Protein AF-A0A7W6EU76-F1 (afdb_monomer_lite)

Radius of gyration: 23.82 Å; chains: 1; bounding box: 52×44×58 Å

InterPro domains:
  IPR007936 Virulence-associated protein E-like domain [PF05272] (2-60)

Secondary structure (DSSP, 8-state):
-----TT-S------S---SS----HHHHHHHHHHHHHTT---S--HHHHHHHHHHHHHT----HHHHHHHHHB-TT-S--EEE-HHHHHHHTT-SS--HHHHHHHHHHHHHHH-SPEEETTEEEEEE-B---S--------------

Organism: NCBI:txid173676

Foldseek 3Di:
DDDPCPDPPDFDDDDPDDDPPDPDDVVVVVVVVVVCVVVVHDDDDDPVRVVVSVVNVVVVPPCDPLNVLCVVWFDLPAPAWDWDQLQRSCVVSPNVDDDPVSNVVSQVVLCVRANFFDQDPNGGTGRTHTDDDDDDDDPDDPPPDPDD

Structure (mmCIF, N/CA/C/O backbone):
data_AF-A0A7W6EU76-F1
#
_entry.id   AF-A0A7W6EU76-F1
#
loop_
_atom_site.group_PDB
_atom_site.id
_atom_site.type_symbol
_atom_site.label_atom_id
_atom_site.label_alt_id
_atom_site.label_comp_id
_atom_site.label_asym_id
_atom_site.label_entity_id
_atom_site.label_seq_id
_atom_site.pdbx_PDB_ins_code
_atom_site.Cartn_x
_atom_site.Cartn_y
_atom_site.Cartn_z
_atom_site.occupancy
_atom_site.B_iso_or_equiv
_atom_site.auth_seq_id
_atom_site.auth_comp_id
_atom_site.auth_asym_id
_atom_site.auth_atom_id
_atom_site.pdbx_PDB_model_num
ATOM 1 N N . MET A 1 1 ? -10.155 14.180 -6.797 1.00 39.59 1 MET A N 1
ATOM 2 C CA . MET A 1 1 ? -9.374 13.892 -5.579 1.00 39.59 1 MET A CA 1
ATOM 3 C C . MET A 1 1 ? -9.496 12.392 -5.361 1.00 39.59 1 MET A C 1
ATOM 5 O O . MET A 1 1 ? -10.591 11.931 -5.080 1.00 39.59 1 MET A O 1
ATOM 9 N N . VAL A 1 2 ? -8.469 11.624 -5.727 1.00 32.00 2 VAL A N 1
ATOM 10 C CA . VAL A 1 2 ? -8.473 10.157 -5.604 1.00 32.00 2 VAL A CA 1
ATOM 11 C C . VAL A 1 2 ? -7.941 9.846 -4.215 1.00 32.00 2 VAL A C 1
ATOM 13 O O . VAL A 1 2 ? -6.830 10.250 -3.891 1.00 32.00 2 VAL A O 1
ATOM 16 N N . ASP A 1 3 ? -8.772 9.204 -3.404 1.00 40.12 3 ASP A N 1
ATOM 17 C CA . ASP A 1 3 ? -8.405 8.689 -2.093 1.00 40.12 3 ASP A CA 1
ATOM 18 C C . ASP A 1 3 ? -7.390 7.550 -2.280 1.00 40.12 3 ASP A C 1
ATOM 20 O O . ASP A 1 3 ? -7.718 6.486 -2.807 1.00 40.12 3 ASP A O 1
ATOM 24 N N . THR A 1 4 ? -6.131 7.813 -1.930 1.00 41.22 4 THR A N 1
ATOM 25 C CA . THR A 1 4 ? -5.024 6.843 -1.984 1.00 41.22 4 THR A CA 1
ATOM 26 C C . THR A 1 4 ? -5.099 5.820 -0.844 1.00 41.22 4 THR A C 1
ATOM 28 O O . THR A 1 4 ? -4.284 4.902 -0.789 1.00 41.22 4 THR A O 1
ATOM 31 N N . THR A 1 5 ? -6.086 5.940 0.047 1.00 46.69 5 THR A N 1
ATOM 32 C CA . THR A 1 5 ? -6.336 5.028 1.166 1.00 46.69 5 THR A CA 1
ATOM 33 C C . THR A 1 5 ? -7.143 3.835 0.659 1.00 46.69 5 THR A C 1
ATOM 35 O O . THR A 1 5 ? -8.311 3.632 0.980 1.00 46.69 5 THR A O 1
ATOM 38 N N . GLY A 1 6 ? -6.523 3.042 -0.213 1.00 42.47 6 GLY A N 1
ATOM 39 C CA . GLY A 1 6 ? -7.131 1.887 -0.878 1.00 42.47 6 GLY A CA 1
ATOM 40 C C . GLY A 1 6 ? -7.561 0.742 0.046 1.00 42.47 6 GLY A C 1
ATOM 41 O O . GLY A 1 6 ? -7.862 -0.332 -0.461 1.00 42.47 6 GLY A O 1
ATOM 42 N N . ASN A 1 7 ? -7.603 0.936 1.369 1.00 46.66 7 ASN A N 1
ATOM 43 C CA . ASN A 1 7 ? -7.896 -0.131 2.316 1.00 46.66 7 ASN A CA 1
ATOM 44 C C . ASN A 1 7 ? -8.569 0.315 3.640 1.00 46.66 7 ASN A C 1
ATOM 46 O O . ASN A 1 7 ? -8.299 -0.235 4.700 1.00 46.66 7 ASN A O 1
ATOM 50 N N . SER A 1 8 ? -9.418 1.351 3.617 1.00 50.28 8 SER A N 1
ATOM 51 C CA . SER A 1 8 ? -10.061 1.886 4.839 1.00 50.28 8 SER A CA 1
ATOM 52 C C . SER A 1 8 ? -11.481 1.372 5.110 1.00 50.28 8 SER A C 1
ATOM 54 O O . SER A 1 8 ? -12.095 1.753 6.101 1.00 50.28 8 SER A O 1
ATOM 56 N N . ARG A 1 9 ? -12.051 0.539 4.228 1.00 65.75 9 ARG A N 1
ATOM 57 C CA . ARG A 1 9 ? -13.469 0.121 4.325 1.00 65.75 9 ARG A CA 1
ATOM 58 C C . ARG A 1 9 ? -13.690 -1.201 5.048 1.00 65.75 9 ARG A C 1
ATOM 60 O O . ARG A 1 9 ? -14.835 -1.578 5.274 1.00 65.75 9 ARG A O 1
ATOM 67 N N . TRP A 1 10 ? -12.621 -1.909 5.366 1.00 63.91 10 TRP A N 1
ATOM 68 C CA . TRP A 1 10 ? -12.675 -3.202 6.021 1.00 63.91 10 TRP A CA 1
ATOM 69 C C . TRP A 1 10 ? -11.498 -3.320 6.981 1.00 63.91 10 TRP A C 1
ATOM 71 O O . TRP A 1 10 ? -10.369 -2.964 6.646 1.00 63.91 10 TRP A O 1
ATOM 81 N N . TRP A 1 11 ? -11.778 -3.794 8.193 1.00 79.06 11 TRP A N 1
ATOM 82 C CA . TRP A 1 11 ? -10.747 -4.168 9.149 1.00 79.06 11 TRP A CA 1
ATOM 83 C C . TRP A 1 11 ? -10.568 -5.677 9.096 1.00 79.06 11 TRP A C 1
ATOM 85 O O . TRP A 1 11 ? -11.518 -6.415 9.363 1.00 79.06 11 TRP A O 1
ATOM 95 N N . THR A 1 12 ? -9.366 -6.140 8.754 1.00 79.31 12 THR A N 1
ATOM 96 C CA . THR A 1 12 ? -9.029 -7.553 8.923 1.00 79.31 12 THR A CA 1
ATOM 97 C C . THR A 1 12 ? -8.525 -7.759 10.337 1.00 79.31 12 THR A C 1
ATOM 99 O O . THR A 1 12 ? -7.492 -7.215 10.716 1.00 79.31 12 THR A O 1
ATOM 102 N N . ILE A 1 13 ? -9.268 -8.532 11.124 1.00 82.94 13 ILE A N 1
ATOM 103 C CA . ILE A 1 13 ? -8.923 -8.837 12.511 1.00 82.94 13 ILE A CA 1
ATOM 104 C C . ILE A 1 13 ? -8.563 -10.316 12.586 1.00 82.94 13 ILE A C 1
ATOM 106 O O . ILE A 1 13 ? -9.394 -11.182 12.306 1.00 82.94 13 ILE A O 1
ATOM 110 N N . ALA A 1 14 ? -7.318 -10.608 12.955 1.00 80.94 14 ALA A N 1
ATOM 111 C CA . ALA A 1 14 ? -6.894 -11.971 13.237 1.00 80.94 14 ALA A CA 1
ATOM 112 C C . ALA A 1 14 ? -7.516 -12.428 14.566 1.00 80.94 14 ALA A C 1
ATOM 114 O O . ALA A 1 14 ? -7.363 -11.760 15.587 1.00 80.94 14 ALA A O 1
ATOM 115 N N . VAL A 1 15 ? -8.221 -13.561 14.554 1.00 85.06 15 VAL A N 1
ATOM 116 C CA . VAL A 1 15 ? -8.845 -14.145 15.750 1.00 85.06 15 VAL A CA 1
ATOM 117 C C . VAL A 1 15 ? -8.234 -15.512 16.045 1.00 85.06 15 VAL A C 1
ATOM 119 O O . VAL A 1 15 ? -8.068 -16.326 15.140 1.00 85.06 15 VAL A O 1
ATOM 122 N N . GLU A 1 16 ? -7.917 -15.786 17.312 1.00 87.56 16 GLU A N 1
ATOM 123 C CA . GLU A 1 16 ? -7.435 -17.112 17.738 1.00 87.56 16 GLU A CA 1
ATOM 124 C C . GLU A 1 16 ? -8.566 -18.148 17.769 1.00 87.56 16 GLU A C 1
ATOM 126 O O . GLU A 1 16 ? -8.369 -19.323 17.458 1.00 87.56 16 GLU A O 1
ATOM 131 N N . ARG A 1 17 ? -9.775 -17.710 18.137 1.00 88.94 17 ARG A N 1
ATOM 132 C CA . ARG A 1 17 ? -10.981 -18.535 18.187 1.00 88.94 17 ARG A CA 1
ATOM 133 C C . ARG A 1 17 ? -12.203 -17.675 17.895 1.00 88.94 17 ARG A C 1
ATOM 135 O O . ARG A 1 17 ? -12.336 -16.587 18.446 1.00 88.94 17 ARG A O 1
ATOM 142 N N . LEU A 1 18 ? -13.115 -18.197 17.081 1.00 88.62 18 LEU A N 1
ATOM 143 C CA . LEU A 1 18 ? -14.429 -17.607 16.844 1.00 88.62 18 LEU A CA 1
ATOM 144 C C . LEU A 1 18 ? -15.493 -18.545 17.413 1.00 88.62 18 LEU A C 1
ATOM 146 O O . LEU A 1 18 ? -15.556 -19.711 17.026 1.00 88.62 18 LEU A O 1
ATOM 150 N N . ASP A 1 19 ? -16.326 -18.032 18.311 1.00 90.19 19 ASP A N 1
ATOM 151 C CA . ASP A 1 19 ? -17.515 -18.731 18.783 1.00 90.19 19 ASP A CA 1
ATOM 152 C C . ASP A 1 19 ? -18.760 -17.999 18.281 1.00 90.19 19 ASP A C 1
ATOM 154 O O . ASP A 1 19 ? -19.101 -16.919 18.759 1.00 90.19 19 ASP A O 1
ATOM 158 N N . TYR A 1 20 ? -19.404 -18.571 17.268 1.00 88.38 20 TYR A N 1
ATOM 159 C CA . TYR A 1 20 ? -20.616 -18.008 16.674 1.00 88.38 20 TYR A CA 1
ATOM 160 C C . TYR A 1 20 ? -21.894 -18.477 17.386 1.00 88.38 20 TYR A C 1
ATOM 162 O O . TYR A 1 20 ? -22.969 -17.958 17.097 1.00 88.38 20 TYR A O 1
ATOM 170 N N . GLN A 1 21 ? -21.791 -19.459 18.290 1.00 92.56 21 GLN A N 1
ATOM 171 C CA . GLN A 1 21 ? -22.896 -19.975 19.105 1.00 92.56 21 GLN A CA 1
ATOM 172 C C . GLN A 1 21 ? -22.762 -19.484 20.546 1.00 92.56 21 GLN A C 1
ATOM 174 O O . GLN A 1 21 ? -23.021 -20.219 21.494 1.00 92.56 21 GLN A O 1
ATOM 179 N N . HIS A 1 22 ? -22.324 -18.239 20.710 1.00 92.25 22 HIS A N 1
ATOM 180 C CA . HIS A 1 22 ? -22.175 -17.654 22.026 1.00 92.25 22 HIS A CA 1
ATOM 181 C C . HIS A 1 22 ? -23.543 -17.470 22.705 1.00 92.25 22 HIS A C 1
ATOM 183 O O . HIS A 1 22 ? -24.521 -17.068 22.075 1.00 92.25 22 HIS A O 1
ATOM 189 N N . ASP A 1 23 ? -23.583 -17.630 24.024 1.00 94.81 23 ASP A N 1
ATOM 190 C CA . ASP A 1 23 ? -24.766 -17.318 24.843 1.00 94.81 23 ASP A CA 1
ATOM 191 C C . ASP A 1 23 ? -24.775 -15.853 25.330 1.00 94.81 23 ASP A C 1
ATOM 193 O O . ASP A 1 23 ? -25.482 -15.493 26.271 1.00 94.81 23 ASP A O 1
ATOM 197 N N . ILE A 1 24 ? -23.954 -14.990 24.716 1.00 93.62 24 ILE A N 1
ATOM 198 C CA . ILE A 1 24 ? -23.875 -13.564 25.055 1.00 93.62 24 ILE A CA 1
ATOM 199 C C . ILE A 1 24 ? -25.176 -12.862 24.653 1.00 93.62 24 ILE A C 1
ATOM 201 O O . ILE A 1 24 ? -25.600 -12.921 23.495 1.00 93.62 24 ILE A O 1
ATOM 205 N N . ASP A 1 25 ? -25.770 -12.136 25.600 1.00 95.44 25 ASP A N 1
ATOM 206 C CA . ASP A 1 25 ? -26.898 -11.252 25.331 1.00 95.44 25 ASP A CA 1
ATOM 207 C C . ASP A 1 25 ? -26.434 -10.019 24.541 1.00 95.44 25 ASP A C 1
ATOM 209 O O . ASP A 1 25 ? -25.933 -9.030 25.085 1.00 95.44 25 ASP A O 1
ATOM 213 N N . MET A 1 26 ? -26.624 -10.073 23.225 1.00 94.81 26 MET A N 1
ATOM 214 C CA . MET A 1 26 ? -26.252 -8.979 22.332 1.00 94.81 26 MET A CA 1
ATOM 215 C C . MET A 1 26 ? -27.051 -7.695 22.587 1.00 94.81 26 MET A C 1
ATOM 217 O O . MET A 1 26 ? -26.531 -6.614 22.318 1.00 94.81 26 MET A O 1
ATOM 221 N N . GLN A 1 27 ? -28.274 -7.768 23.132 1.00 96.88 27 GLN A N 1
ATOM 222 C CA . GLN A 1 27 ? -29.037 -6.563 23.481 1.00 96.88 27 GLN A CA 1
ATOM 223 C C . GLN A 1 27 ? -28.371 -5.822 24.637 1.00 96.88 27 GLN A C 1
ATOM 225 O O . GLN A 1 27 ? -28.231 -4.600 24.587 1.00 96.88 27 GLN A O 1
ATOM 230 N N . GLN A 1 28 ? -27.896 -6.560 25.643 1.00 96.94 28 GLN A N 1
ATOM 231 C CA . GLN A 1 28 ? -27.121 -5.980 26.734 1.00 96.94 28 GLN A CA 1
ATOM 232 C C . GLN A 1 28 ? -25.815 -5.356 26.223 1.00 96.94 28 GLN A C 1
ATOM 234 O O . GLN A 1 28 ? -25.498 -4.226 26.595 1.00 96.94 28 GLN A O 1
ATOM 239 N N . VAL A 1 29 ? -25.077 -6.058 25.353 1.00 96.19 29 VAL A N 1
ATOM 240 C CA . VAL A 1 29 ? -23.828 -5.541 24.763 1.00 96.19 29 VAL A CA 1
ATOM 241 C C . VAL A 1 29 ? -24.080 -4.226 24.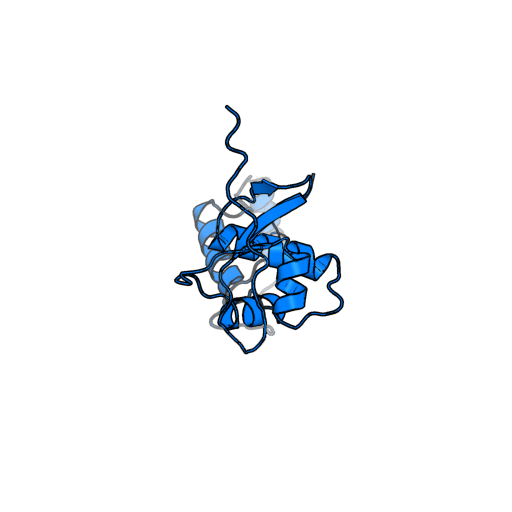026 1.00 96.19 29 VAL A C 1
ATOM 243 O O . VAL A 1 29 ? -23.380 -3.244 24.269 1.00 96.19 29 VAL A O 1
ATOM 246 N N . TYR A 1 30 ? -25.105 -4.163 23.173 1.00 95.62 30 TYR A N 1
ATOM 247 C CA . TYR A 1 30 ? -25.432 -2.934 22.450 1.00 95.62 30 TYR A CA 1
ATOM 248 C C . TYR A 1 30 ? -25.896 -1.806 23.372 1.00 95.62 30 TYR A C 1
ATOM 250 O O . TYR A 1 30 ? -25.503 -0.661 23.158 1.00 95.62 30 TYR A O 1
ATOM 258 N N . ALA A 1 31 ? -26.673 -2.107 24.416 1.00 96.50 31 ALA A N 1
ATOM 259 C CA . ALA A 1 31 ? -27.063 -1.109 25.408 1.00 96.50 31 ALA A CA 1
ATOM 260 C C . ALA A 1 31 ? -25.839 -0.525 26.133 1.00 96.50 31 ALA A C 1
ATOM 262 O O . ALA A 1 31 ? -25.752 0.686 26.325 1.00 96.50 31 ALA A O 1
ATOM 263 N N . GLN A 1 32 ? -24.863 -1.367 26.485 1.00 96.44 32 GLN A N 1
ATOM 264 C CA . GLN A 1 32 ? -23.626 -0.915 27.114 1.00 96.44 32 GLN A CA 1
ATOM 265 C C . GLN A 1 32 ? -22.775 -0.064 26.164 1.00 96.44 32 GLN A C 1
ATOM 267 O O . GLN A 1 32 ? -22.287 0.988 26.572 1.00 96.44 32 GLN A O 1
ATOM 272 N N . LEU A 1 33 ? -22.653 -0.467 24.895 1.00 95.75 33 LEU A N 1
ATOM 273 C CA . LEU A 1 33 ? -21.952 0.313 23.872 1.00 95.75 33 LEU A CA 1
ATOM 274 C C . LEU A 1 33 ? -22.624 1.668 23.608 1.00 95.75 33 LEU A C 1
ATOM 276 O O . LEU A 1 33 ? -21.922 2.653 23.405 1.00 95.75 33 LEU A O 1
ATOM 280 N N . ALA A 1 34 ? -23.958 1.742 23.649 1.00 95.62 34 ALA A N 1
ATOM 281 C CA . ALA A 1 34 ? -24.689 3.001 23.504 1.00 95.62 34 ALA A CA 1
ATOM 282 C C . ALA A 1 34 ? -24.389 3.965 24.662 1.00 95.62 34 ALA A C 1
ATOM 284 O O . ALA A 1 34 ? -24.031 5.115 24.424 1.00 95.62 34 ALA A O 1
ATOM 285 N N . CYS A 1 35 ? -24.438 3.481 25.907 1.00 97.06 35 CYS A N 1
ATOM 286 C CA . CYS A 1 35 ? -24.054 4.276 27.076 1.00 97.06 35 CYS A CA 1
ATOM 287 C C . CYS A 1 35 ? -22.593 4.748 27.003 1.00 97.06 35 CYS A C 1
ATOM 289 O O . CYS A 1 35 ? -22.290 5.886 27.353 1.00 97.06 35 CYS A O 1
ATOM 291 N N . ASP A 1 36 ? -21.685 3.880 26.555 1.00 96.31 36 ASP A N 1
ATOM 292 C CA . ASP A 1 36 ? -20.264 4.193 26.395 1.00 96.31 36 ASP A CA 1
ATOM 293 C C . ASP A 1 36 ? -20.024 5.251 25.310 1.00 96.31 36 ASP A C 1
ATOM 295 O O . ASP A 1 36 ? -19.223 6.169 25.500 1.00 96.31 36 ASP A O 1
ATOM 299 N N . PHE A 1 37 ? -20.751 5.153 24.199 1.00 94.31 37 PHE A N 1
ATOM 300 C CA . PHE A 1 37 ? -20.734 6.147 23.135 1.00 94.31 37 PHE A CA 1
ATOM 301 C C . PHE A 1 37 ? -21.259 7.504 23.622 1.00 94.31 37 PHE A C 1
ATOM 303 O O . PHE A 1 37 ? -20.594 8.520 23.418 1.00 94.31 37 PHE A O 1
ATOM 310 N N . ASP A 1 38 ? -22.390 7.525 24.333 1.00 96.25 38 ASP A N 1
ATOM 311 C CA . ASP A 1 38 ? -22.964 8.745 24.921 1.00 96.25 38 ASP A CA 1
ATOM 312 C C . ASP A 1 38 ? -22.041 9.367 25.983 1.00 96.25 38 ASP A C 1
ATOM 314 O O . ASP A 1 38 ? -21.989 10.588 26.141 1.00 96.25 38 ASP A O 1
ATOM 318 N N . ALA A 1 39 ? -21.257 8.540 26.682 1.00 96.88 39 ALA A N 1
ATOM 319 C CA . ALA A 1 39 ? -20.210 8.978 27.602 1.00 96.88 39 ALA A CA 1
ATOM 320 C C . ALA A 1 39 ? -18.947 9.511 26.890 1.00 96.88 39 ALA A C 1
ATOM 322 O O . ALA A 1 39 ? -17.990 9.909 27.558 1.00 96.88 39 ALA A O 1
ATOM 323 N N . GLY A 1 40 ? -18.923 9.523 25.554 1.00 95.00 40 GLY A N 1
ATOM 324 C CA . GLY A 1 40 ? -17.814 10.028 24.749 1.00 95.00 40 GLY A CA 1
ATOM 325 C C . GLY A 1 40 ? -16.599 9.105 24.722 1.00 95.00 40 GLY A C 1
ATOM 326 O O . GLY A 1 40 ? -15.485 9.578 24.486 1.00 95.00 40 GLY A O 1
ATOM 327 N N . LYS A 1 41 ? -16.776 7.802 24.981 1.00 94.25 41 LYS A N 1
ATOM 328 C CA . LYS A 1 41 ? -15.677 6.845 24.830 1.00 94.25 41 LYS A CA 1
ATOM 329 C C . LYS A 1 41 ? -15.224 6.765 23.373 1.00 94.25 41 LYS A C 1
ATOM 331 O O . LYS A 1 41 ? -15.996 6.953 22.432 1.00 94.25 41 LYS A O 1
ATOM 336 N N . GLN A 1 42 ? -13.941 6.471 23.203 1.00 91.31 42 GLN A N 1
ATOM 337 C CA . GLN A 1 42 ? -13.331 6.306 21.893 1.00 91.31 42 GLN A CA 1
ATOM 338 C C . GLN A 1 42 ? -13.917 5.082 21.174 1.00 91.31 42 GLN A C 1
ATOM 340 O O . GLN A 1 42 ? -14.028 4.007 21.758 1.00 91.31 42 GLN A O 1
ATOM 345 N N . TRP A 1 43 ? -14.268 5.259 19.899 1.00 89.12 43 TRP A N 1
ATOM 346 C CA . TRP A 1 43 ? -14.845 4.218 19.034 1.00 89.12 43 TRP A CA 1
ATOM 347 C C . TRP A 1 43 ? -14.118 4.086 17.682 1.00 89.12 43 TRP A C 1
ATOM 349 O O . TRP A 1 43 ? -14.499 3.270 16.845 1.00 89.12 43 TRP A O 1
ATOM 359 N N . TRP A 1 44 ? -13.077 4.892 17.466 1.00 88.50 44 TRP A N 1
ATOM 360 C CA . TRP A 1 44 ? -12.144 4.802 16.341 1.00 88.50 44 TRP A CA 1
ATOM 361 C C . TRP A 1 44 ? -10.802 4.233 16.819 1.00 88.50 44 TRP A C 1
ATOM 363 O O . TRP A 1 44 ? -10.517 4.263 18.016 1.00 88.50 44 TRP A O 1
ATOM 373 N N . LEU A 1 45 ? -9.983 3.728 15.896 1.00 86.50 45 LEU A N 1
ATOM 374 C CA . LEU A 1 45 ? -8.656 3.195 16.216 1.00 86.50 45 LEU A CA 1
ATOM 375 C C . LEU A 1 45 ? -7.700 4.317 16.639 1.00 86.50 45 LEU A C 1
ATOM 377 O O . LEU A 1 45 ? -7.734 5.412 16.075 1.00 86.50 45 LEU A O 1
ATOM 381 N N . THR A 1 46 ? -6.835 4.059 17.618 1.00 90.44 46 THR A N 1
ATOM 382 C CA . THR A 1 46 ? -5.683 4.936 17.874 1.00 90.44 46 THR A CA 1
ATOM 383 C C . THR A 1 46 ? -4.688 4.855 16.706 1.00 90.44 46 THR A C 1
ATOM 385 O O . THR A 1 46 ? -4.721 3.889 15.940 1.00 90.44 46 THR A O 1
ATOM 388 N N . PRO A 1 47 ? -3.758 5.817 16.563 1.00 85.94 47 PRO A N 1
ATOM 389 C CA . PRO A 1 47 ? -2.706 5.731 15.547 1.00 85.94 47 PRO A CA 1
ATOM 390 C C . PRO A 1 47 ? -1.904 4.420 15.605 1.00 85.94 47 PRO A C 1
ATOM 392 O O . PRO A 1 47 ? -1.545 3.863 14.571 1.00 85.94 47 PRO A O 1
ATOM 395 N N . GLU A 1 48 ? -1.654 3.899 16.807 1.00 87.56 48 GLU A N 1
ATOM 396 C CA . GLU A 1 48 ? -0.960 2.626 17.009 1.00 87.56 48 GLU A CA 1
ATOM 397 C C . GLU A 1 48 ? -1.797 1.429 16.530 1.00 87.56 48 GLU A C 1
ATOM 399 O O . GLU A 1 48 ? -1.268 0.490 15.936 1.00 87.56 48 GLU A O 1
ATOM 404 N N . GLU A 1 49 ? -3.109 1.453 16.765 1.00 87.12 49 GLU A N 1
ATOM 405 C CA . GLU A 1 49 ? -4.032 0.416 16.297 1.00 87.12 49 GLU A CA 1
ATOM 406 C C . GLU A 1 49 ? -4.226 0.471 14.771 1.00 87.12 49 GLU A C 1
ATOM 408 O O . GLU A 1 49 ? -4.325 -0.572 14.123 1.00 87.12 49 GLU A O 1
ATOM 413 N N . GLU A 1 50 ? -4.217 1.667 14.172 1.00 84.38 50 GLU A N 1
ATOM 414 C CA . GLU A 1 50 ? -4.208 1.838 12.714 1.00 84.38 50 GLU A CA 1
ATOM 415 C C . GLU A 1 50 ? -2.946 1.240 12.078 1.00 84.38 50 GLU A C 1
ATOM 417 O O . GLU A 1 50 ? -3.034 0.587 11.036 1.00 84.38 50 GLU A O 1
ATOM 422 N N . GLU A 1 51 ? -1.778 1.410 12.705 1.00 82.75 51 GLU A N 1
ATOM 423 C CA . GLU A 1 51 ? -0.531 0.803 12.234 1.00 82.75 51 GLU A CA 1
ATOM 424 C C . GLU A 1 51 ? -0.601 -0.729 12.292 1.00 82.75 51 GLU A C 1
ATOM 426 O O . GLU A 1 51 ? -0.288 -1.402 11.307 1.00 82.75 51 GLU A O 1
ATOM 431 N N . GLN A 1 52 ? -1.088 -1.297 13.399 1.00 84.81 52 GLN A N 1
ATOM 432 C CA . GLN A 1 52 ? -1.285 -2.746 13.524 1.00 84.81 52 GLN A CA 1
ATOM 433 C C . GLN A 1 52 ? -2.250 -3.280 12.466 1.00 84.81 52 GLN A C 1
ATOM 435 O O . GLN A 1 52 ? -1.974 -4.295 11.819 1.00 84.81 52 GLN A O 1
ATOM 440 N N . LEU A 1 53 ? -3.360 -2.574 12.247 1.00 83.81 53 LE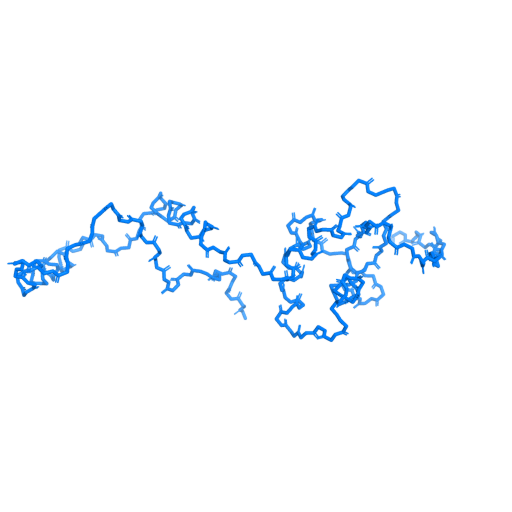U A N 1
ATOM 441 C CA . LEU A 1 53 ? -4.318 -2.925 11.215 1.00 83.81 53 LEU A CA 1
ATOM 442 C C . LEU A 1 53 ? -3.677 -2.884 9.822 1.00 83.81 53 LEU A C 1
ATOM 444 O O . LEU A 1 53 ? -3.920 -3.783 9.017 1.00 83.81 53 LEU A O 1
ATOM 448 N N . ALA A 1 54 ? -2.844 -1.882 9.531 1.00 77.44 54 ALA A N 1
ATOM 449 C CA . ALA A 1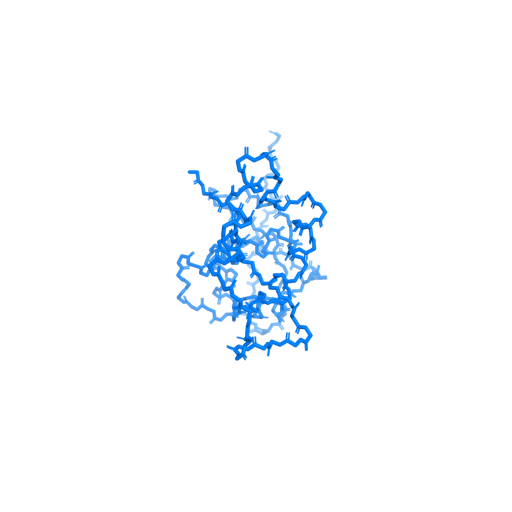 54 ? -2.137 -1.783 8.260 1.00 77.44 54 ALA A CA 1
ATOM 450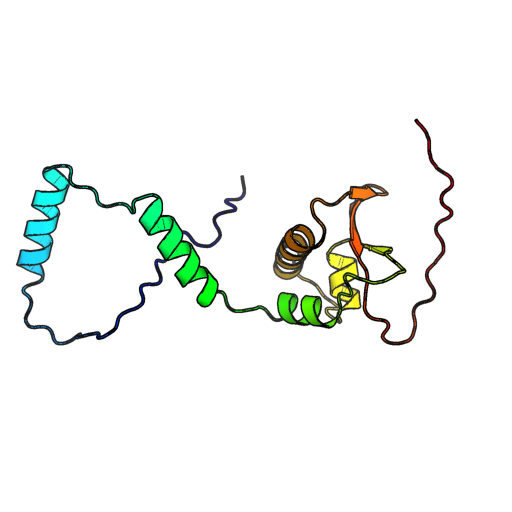 C C . ALA A 1 54 ? -1.204 -2.982 8.026 1.00 77.44 54 ALA A C 1
ATOM 452 O O . ALA A 1 54 ? -1.153 -3.494 6.907 1.00 77.44 54 ALA A O 1
ATOM 453 N N . VAL A 1 55 ? -0.529 -3.482 9.069 1.00 79.44 55 VAL A N 1
ATOM 454 C CA . VAL A 1 55 ? 0.303 -4.695 8.981 1.00 79.44 55 VAL A CA 1
ATOM 455 C C . VAL A 1 55 ? -0.538 -5.927 8.646 1.00 79.44 55 VAL A C 1
ATOM 457 O O . VAL A 1 55 ? -0.189 -6.676 7.732 1.00 79.44 55 VAL A O 1
ATOM 460 N N . VAL A 1 56 ? -1.657 -6.137 9.349 1.00 77.75 56 VAL A N 1
ATOM 461 C CA . VAL A 1 56 ? -2.539 -7.288 9.090 1.00 77.75 56 VAL A CA 1
ATOM 462 C C . VAL A 1 56 ? -3.122 -7.200 7.682 1.00 77.75 56 VAL A C 1
ATOM 464 O O . VAL A 1 56 ? -3.045 -8.157 6.913 1.00 77.75 56 VAL A O 1
ATOM 467 N N . ASN A 1 57 ? -3.632 -6.032 7.300 1.00 75.25 57 ASN A N 1
ATOM 468 C CA . ASN A 1 57 ? -4.193 -5.797 5.976 1.00 75.25 57 ASN A CA 1
ATOM 469 C C . ASN A 1 57 ? -3.163 -6.006 4.851 1.00 75.25 57 ASN A C 1
ATOM 471 O O . ASN A 1 57 ? -3.526 -6.556 3.813 1.00 75.25 57 ASN A O 1
ATOM 475 N N . ALA A 1 58 ? -1.894 -5.635 5.053 1.00 67.00 58 ALA A N 1
ATOM 476 C CA . ALA A 1 58 ? -0.823 -5.891 4.087 1.00 67.00 58 ALA A CA 1
ATOM 477 C C . ALA A 1 58 ? -0.575 -7.396 3.865 1.00 67.00 58 ALA A C 1
ATOM 479 O O . ALA A 1 58 ? -0.282 -7.811 2.748 1.00 67.00 58 ALA A O 1
ATOM 480 N N . GLY A 1 59 ? -0.746 -8.232 4.896 1.00 62.56 59 GLY A N 1
ATOM 481 C CA . GLY A 1 59 ? -0.642 -9.693 4.775 1.00 62.56 59 GLY A CA 1
ATOM 482 C C . GLY A 1 59 ? -1.789 -10.345 3.991 1.00 62.56 59 GLY A C 1
ATOM 483 O O . GLY A 1 59 ? -1.629 -11.447 3.468 1.00 62.56 59 GLY A O 1
ATOM 484 N N . HIS A 1 60 ? -2.932 -9.664 3.886 1.00 59.91 60 HIS A N 1
ATOM 485 C CA . HIS A 1 60 ? -4.101 -10.100 3.117 1.00 59.91 60 HIS A CA 1
ATOM 486 C C . HIS A 1 60 ? -4.229 -9.389 1.759 1.00 59.91 60 HIS A C 1
ATOM 488 O O . HIS A 1 60 ? -5.186 -9.645 1.021 1.00 59.91 60 HIS A O 1
ATOM 494 N N . GLU A 1 61 ? -3.278 -8.517 1.405 1.00 59.72 61 GLU A N 1
ATOM 495 C CA . GLU A 1 61 ? -3.198 -7.921 0.075 1.00 59.72 61 GLU A CA 1
ATOM 496 C C . GLU A 1 61 ? -2.860 -9.036 -0.925 1.00 59.72 61 GLU A C 1
ATOM 498 O O . GLU A 1 61 ? -1.742 -9.549 -0.984 1.00 59.72 61 GLU A O 1
ATOM 503 N N . VAL A 1 62 ? -3.872 -9.474 -1.678 1.00 57.22 62 VAL A N 1
ATOM 504 C CA . VAL A 1 62 ? -3.707 -10.479 -2.731 1.00 57.22 62 VAL A CA 1
ATOM 505 C C . VAL A 1 62 ? -2.694 -9.934 -3.731 1.00 57.22 62 VAL A C 1
ATOM 507 O O . VAL A 1 62 ? -2.993 -8.975 -4.442 1.00 57.22 62 VAL A O 1
ATOM 510 N N . THR A 1 63 ? -1.507 -10.548 -3.797 1.00 61.06 63 THR A N 1
ATOM 511 C CA . THR A 1 63 ? -0.522 -10.226 -4.834 1.00 61.06 63 THR A CA 1
ATOM 512 C C . THR A 1 63 ? -1.188 -10.441 -6.183 1.00 61.06 63 THR A C 1
ATOM 514 O O . THR A 1 63 ? -1.621 -11.547 -6.514 1.00 61.06 63 THR A O 1
ATOM 517 N N . SER A 1 64 ? -1.341 -9.367 -6.949 1.00 73.81 64 SER A N 1
ATOM 518 C CA . SER A 1 64 ? -2.002 -9.465 -8.238 1.00 73.81 64 SER A CA 1
ATOM 519 C C . SER A 1 64 ? -1.091 -10.127 -9.267 1.00 73.81 64 SER A C 1
ATOM 521 O O . SER A 1 64 ? 0.139 -10.084 -9.180 1.00 73.81 64 SER A O 1
ATOM 523 N N . ALA A 1 65 ? -1.703 -10.641 -10.334 1.00 77.62 65 ALA A N 1
ATOM 524 C CA . ALA A 1 65 ? -0.962 -11.134 -11.489 1.00 77.62 65 ALA A CA 1
ATOM 525 C C . ALA A 1 65 ? -0.058 -10.055 -12.124 1.00 77.62 65 ALA A C 1
ATOM 527 O O . ALA A 1 65 ? 0.925 -10.390 -12.779 1.00 77.62 65 ALA A O 1
ATOM 528 N N . VAL A 1 66 ? -0.376 -8.762 -11.964 1.00 84.12 66 VAL A N 1
ATOM 529 C CA . VAL A 1 66 ? 0.463 -7.659 -12.461 1.00 84.12 66 VAL A CA 1
ATOM 530 C C . VAL A 1 66 ? 1.718 -7.525 -11.608 1.00 84.12 66 VAL A C 1
ATOM 532 O O . VAL A 1 66 ? 2.813 -7.414 -12.157 1.00 84.12 66 VAL A O 1
ATOM 535 N N . GLU A 1 67 ? 1.570 -7.548 -10.284 1.00 84.69 67 GLU A N 1
ATOM 536 C CA . GLU A 1 67 ? 2.691 -7.428 -9.354 1.00 84.69 67 GLU A CA 1
ATOM 537 C C . GLU A 1 67 ? 3.656 -8.606 -9.462 1.00 84.69 67 GLU A C 1
ATOM 539 O O . GLU A 1 67 ? 4.868 -8.402 -9.532 1.00 84.69 67 GLU A O 1
ATOM 544 N N . GLU A 1 68 ? 3.126 -9.823 -9.558 1.00 83.62 68 GLU A N 1
ATOM 545 C CA . GLU A 1 68 ? 3.931 -11.030 -9.728 1.00 83.62 68 GLU A CA 1
ATOM 546 C C . GLU A 1 68 ? 4.748 -10.980 -11.030 1.00 83.62 68 GLU A C 1
ATOM 548 O O . GLU A 1 68 ? 5.975 -11.084 -10.999 1.00 83.62 68 GLU A O 1
ATOM 553 N N . ARG A 1 69 ? 4.102 -10.669 -12.166 1.00 84.31 69 ARG A N 1
ATOM 554 C CA . ARG A 1 69 ? 4.773 -10.509 -13.473 1.00 84.31 69 ARG A CA 1
ATOM 555 C C . ARG A 1 69 ? 5.843 -9.419 -13.459 1.00 84.31 69 ARG A C 1
ATOM 557 O O . ARG A 1 69 ? 6.883 -9.570 -14.099 1.00 84.31 69 ARG A O 1
ATOM 564 N N . LEU A 1 70 ? 5.581 -8.300 -12.781 1.00 87.88 70 LEU A N 1
ATOM 565 C CA . LEU A 1 70 ? 6.551 -7.214 -12.643 1.00 87.88 70 LEU A CA 1
ATOM 566 C C . LEU A 1 70 ? 7.764 -7.677 -11.837 1.00 87.88 70 LEU A C 1
ATOM 568 O O . LEU A 1 70 ? 8.886 -7.443 -12.270 1.00 87.88 70 LEU A O 1
ATOM 572 N N . ARG A 1 71 ? 7.554 -8.369 -10.713 1.00 85.12 71 ARG A N 1
ATOM 573 C CA . ARG A 1 71 ? 8.633 -8.886 -9.859 1.00 85.12 71 ARG A CA 1
ATOM 574 C C . ARG A 1 71 ? 9.516 -9.905 -10.585 1.00 85.12 71 ARG A C 1
ATOM 576 O O . ARG A 1 71 ? 10.723 -9.897 -10.385 1.00 85.12 71 ARG A O 1
ATOM 583 N N . GLU A 1 72 ? 8.935 -10.742 -11.440 1.00 85.06 72 GLU A N 1
ATOM 584 C CA . GLU A 1 72 ? 9.681 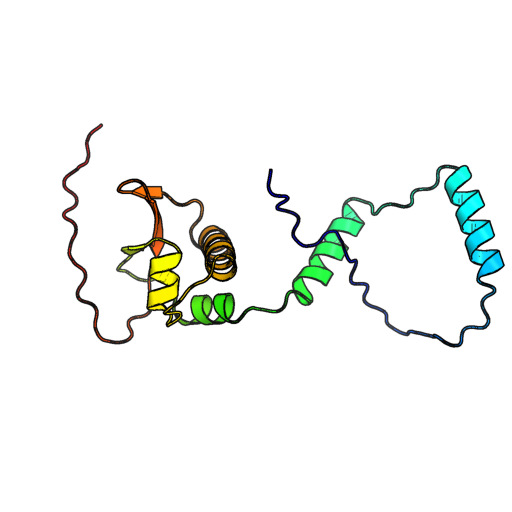-11.719 -12.248 1.00 85.06 72 GLU A CA 1
ATOM 585 C C . GLU A 1 72 ? 10.526 -11.077 -13.359 1.00 85.06 72 GLU A C 1
ATOM 587 O O . GLU A 1 72 ? 11.602 -11.570 -13.703 1.00 85.06 72 GLU A O 1
ATOM 592 N N . ARG A 1 73 ? 10.014 -10.008 -13.981 1.00 86.38 73 ARG A N 1
ATOM 593 C CA . ARG A 1 73 ? 10.575 -9.444 -15.221 1.00 86.38 73 ARG A CA 1
ATOM 594 C C . ARG A 1 73 ? 11.388 -8.169 -15.018 1.00 86.38 73 ARG A C 1
ATOM 596 O O . ARG A 1 73 ? 12.078 -7.746 -15.944 1.00 86.38 73 ARG A O 1
ATOM 603 N N . ILE A 1 74 ? 11.292 -7.531 -13.857 1.00 88.81 74 ILE A N 1
ATOM 604 C CA . ILE A 1 74 ? 12.081 -6.346 -13.532 1.00 88.81 74 ILE A CA 1
ATOM 605 C C . ILE A 1 74 ? 13.445 -6.764 -12.990 1.00 88.81 74 ILE A C 1
ATOM 607 O O . ILE A 1 74 ? 13.542 -7.523 -12.030 1.00 88.81 74 ILE A O 1
ATOM 611 N N . ASP A 1 75 ? 14.493 -6.190 -13.572 1.00 86.75 75 ASP A N 1
ATOM 612 C CA . ASP A 1 75 ? 15.851 -6.263 -13.049 1.00 86.75 75 ASP A CA 1
ATOM 613 C C . ASP A 1 75 ? 16.261 -4.888 -12.510 1.00 86.75 75 ASP A C 1
ATOM 615 O O . ASP A 1 75 ? 16.479 -3.933 -13.261 1.00 86.75 75 ASP A O 1
ATOM 619 N N . LEU A 1 76 ? 16.343 -4.778 -11.183 1.00 84.38 76 LEU A N 1
ATOM 620 C CA . LEU A 1 76 ? 16.748 -3.548 -10.498 1.00 84.38 76 LEU A CA 1
ATOM 621 C C . LEU A 1 76 ? 18.248 -3.252 -10.646 1.00 84.38 76 LEU A C 1
ATOM 623 O O . LEU A 1 76 ? 18.653 -2.109 -10.454 1.00 84.38 76 LEU A O 1
ATOM 627 N N . ASN A 1 77 ? 19.053 -4.255 -11.005 1.00 83.31 77 ASN A N 1
ATOM 628 C CA . ASN A 1 77 ? 20.497 -4.132 -11.201 1.00 83.31 77 ASN A CA 1
ATOM 629 C C . ASN A 1 77 ? 20.877 -4.124 -12.688 1.00 83.31 77 ASN A C 1
ATOM 631 O O . ASN A 1 77 ? 22.054 -4.265 -13.026 1.00 83.31 77 ASN A O 1
ATOM 635 N N . ALA A 1 78 ? 19.898 -3.973 -13.585 1.00 82.50 78 ALA A N 1
ATOM 636 C CA . ALA A 1 78 ? 20.159 -3.945 -15.012 1.00 82.50 78 ALA A CA 1
ATOM 637 C C . ALA A 1 78 ? 21.096 -2.784 -15.366 1.00 82.50 78 ALA A C 1
ATOM 639 O O . ALA A 1 78 ? 20.816 -1.620 -15.077 1.00 82.50 78 ALA A O 1
ATOM 640 N N . ASN A 1 79 ? 22.168 -3.098 -16.093 1.00 77.62 79 ASN A N 1
ATOM 641 C CA . ASN A 1 79 ? 23.081 -2.085 -16.629 1.00 77.62 79 ASN A CA 1
ATOM 642 C C . ASN A 1 79 ? 22.418 -1.202 -17.699 1.00 77.62 79 ASN A C 1
ATOM 644 O O . ASN A 1 79 ? 22.873 -0.089 -17.949 1.00 77.62 79 ASN A O 1
ATOM 648 N N . LEU A 1 80 ? 21.352 -1.697 -18.339 1.00 81.75 80 LEU A N 1
ATOM 649 C CA . LEU A 1 80 ? 20.584 -0.959 -19.334 1.00 81.75 80 LEU A CA 1
ATOM 650 C C . LEU A 1 80 ? 19.200 -0.621 -18.780 1.00 81.75 80 LEU A C 1
ATOM 652 O O . LEU A 1 80 ? 18.349 -1.496 -18.624 1.00 81.75 80 LEU A O 1
ATOM 656 N N . LEU A 1 81 ? 18.970 0.668 -18.541 1.00 86.31 81 LEU A N 1
ATOM 657 C CA . LEU A 1 81 ? 17.675 1.196 -18.130 1.00 86.31 81 LEU A CA 1
ATOM 658 C C . LEU A 1 81 ? 17.022 1.933 -19.297 1.00 86.31 81 LEU A C 1
ATOM 660 O O . LEU A 1 81 ? 17.640 2.795 -19.918 1.00 86.31 81 LEU A O 1
ATOM 664 N N . ILE A 1 82 ? 15.755 1.631 -19.569 1.00 87.62 82 ILE A N 1
ATOM 665 C CA . ILE A 1 82 ? 15.001 2.236 -20.671 1.00 87.62 82 ILE A CA 1
ATOM 666 C C . ILE A 1 82 ? 13.859 3.064 -20.092 1.00 87.62 82 ILE A C 1
ATOM 668 O O . ILE A 1 82 ? 13.158 2.626 -19.181 1.00 87.62 82 ILE A O 1
ATOM 672 N N . TYR A 1 83 ? 13.640 4.267 -20.626 1.00 90.19 83 TYR A N 1
ATOM 673 C CA . TYR A 1 83 ? 12.484 5.073 -20.243 1.00 90.19 83 TYR A CA 1
ATOM 674 C C . TYR A 1 83 ? 11.194 4.483 -20.810 1.00 90.19 83 TYR A C 1
ATOM 676 O O . TYR A 1 83 ? 10.936 4.570 -22.013 1.00 90.19 83 TYR A O 1
ATOM 684 N N . MET A 1 84 ? 10.346 3.958 -19.930 1.00 91.00 84 MET A N 1
ATOM 685 C CA . MET A 1 84 ? 9.086 3.317 -20.293 1.00 91.00 84 MET A CA 1
ATOM 686 C C . MET A 1 84 ? 7.921 3.885 -19.480 1.00 91.00 84 MET A C 1
ATOM 688 O O . MET A 1 84 ? 8.027 4.151 -18.284 1.00 91.00 84 MET A O 1
ATOM 692 N N . THR A 1 85 ? 6.786 4.074 -20.142 1.00 92.62 85 THR A N 1
ATOM 693 C CA . THR A 1 85 ? 5.488 4.306 -19.499 1.00 92.62 85 THR A CA 1
ATOM 694 C C . THR A 1 85 ? 4.991 3.015 -18.846 1.00 92.62 85 THR A C 1
ATOM 696 O O . THR A 1 85 ? 5.363 1.918 -19.264 1.00 92.62 85 THR A O 1
ATOM 699 N N . ALA A 1 86 ? 4.070 3.117 -17.884 1.00 90.69 86 ALA A N 1
ATOM 700 C CA . ALA A 1 86 ? 3.457 1.936 -17.264 1.00 90.69 86 ALA A CA 1
ATOM 701 C C . ALA A 1 86 ? 2.830 0.976 -18.301 1.00 90.69 86 ALA A C 1
ATOM 703 O O . ALA A 1 86 ? 2.946 -0.237 -18.172 1.00 90.69 86 ALA A O 1
ATOM 704 N N . ILE A 1 87 ? 2.231 1.509 -19.374 1.00 91.31 87 ILE A N 1
ATOM 705 C CA . ILE A 1 87 ? 1.652 0.711 -20.470 1.00 91.31 87 ILE A CA 1
ATOM 706 C C . ILE A 1 87 ? 2.733 -0.060 -21.235 1.00 91.31 87 ILE A C 1
ATOM 708 O O . ILE A 1 87 ? 2.538 -1.225 -21.577 1.00 91.31 87 ILE A O 1
ATOM 712 N N . GLU A 1 88 ? 3.860 0.586 -21.534 1.00 90.75 88 GLU A N 1
ATOM 713 C CA . GLU A 1 88 ? 4.969 -0.045 -22.255 1.00 90.75 88 GLU A CA 1
ATOM 714 C C . GLU A 1 88 ? 5.595 -1.167 -21.421 1.00 90.75 88 GLU A C 1
ATOM 716 O O . GLU A 1 88 ? 5.848 -2.243 -21.961 1.00 90.75 88 GLU A O 1
ATOM 721 N N . VAL A 1 89 ? 5.758 -0.958 -20.109 1.00 90.75 89 VAL A N 1
ATOM 722 C CA . VAL A 1 89 ? 6.211 -2.002 -19.176 1.00 90.75 89 VAL A CA 1
ATOM 723 C C . VAL A 1 89 ? 5.222 -3.168 -19.154 1.00 90.75 89 VAL A C 1
ATOM 725 O O . VAL A 1 89 ? 5.622 -4.306 -19.378 1.00 90.75 89 VAL A O 1
ATOM 728 N N . LEU A 1 90 ? 3.923 -2.895 -18.977 1.00 90.31 90 LEU A N 1
ATOM 729 C CA . LEU A 1 90 ? 2.870 -3.919 -18.963 1.00 90.31 90 LEU A CA 1
ATOM 730 C C . LEU A 1 90 ? 2.880 -4.784 -20.232 1.00 90.31 90 LEU A C 1
ATOM 732 O O . LEU A 1 90 ? 2.799 -6.008 -20.157 1.00 90.31 90 LEU A O 1
ATOM 736 N N . ARG A 1 91 ? 3.042 -4.167 -21.406 1.00 90.00 91 ARG A N 1
ATOM 737 C CA . ARG A 1 91 ? 3.153 -4.910 -22.669 1.00 90.00 91 ARG A CA 1
ATOM 738 C C . ARG A 1 91 ? 4.408 -5.774 -22.723 1.00 90.00 91 ARG A C 1
ATOM 740 O O . ARG A 1 91 ? 4.332 -6.912 -23.174 1.00 90.00 91 ARG A O 1
ATOM 747 N N . LYS A 1 92 ? 5.548 -5.266 -22.245 1.00 86.75 92 LYS A N 1
ATOM 748 C CA . LYS A 1 92 ? 6.815 -6.015 -22.225 1.00 86.75 92 LYS A CA 1
ATOM 749 C C . LYS A 1 92 ? 6.787 -7.219 -21.289 1.00 86.75 92 LYS A C 1
ATOM 751 O O . LYS A 1 92 ? 7.382 -8.235 -21.622 1.00 86.75 92 LYS A O 1
ATOM 756 N N . ILE A 1 93 ? 6.058 -7.141 -20.178 1.00 86.44 93 ILE A N 1
ATOM 757 C CA . ILE A 1 93 ? 5.874 -8.273 -19.255 1.00 86.44 93 ILE A CA 1
ATOM 758 C C . ILE A 1 93 ? 4.752 -9.238 -19.698 1.00 86.44 93 ILE A C 1
ATOM 760 O O . ILE A 1 93 ? 4.316 -10.092 -18.927 1.00 86.44 93 ILE A O 1
ATOM 764 N N . GLY A 1 94 ? 4.248 -9.108 -20.933 1.00 84.56 94 GLY A N 1
ATOM 765 C CA . GLY A 1 94 ? 3.278 -10.034 -21.528 1.00 84.56 94 GLY A CA 1
ATOM 766 C C . GLY A 1 94 ? 1.802 -9.671 -21.323 1.00 84.56 94 GLY A C 1
ATOM 767 O O . GLY A 1 94 ? 0.926 -10.482 -21.623 1.00 84.56 94 GLY A O 1
ATOM 768 N N . ILE A 1 95 ? 1.484 -8.466 -20.838 1.00 85.12 95 ILE A N 1
ATOM 769 C CA . ILE A 1 95 ? 0.106 -7.958 -20.742 1.00 85.12 95 ILE A CA 1
ATOM 770 C C . ILE A 1 95 ? -0.178 -7.087 -21.972 1.00 85.12 95 ILE A C 1
ATOM 772 O O . ILE A 1 95 ? -0.019 -5.869 -21.964 1.00 85.12 95 ILE A O 1
ATOM 776 N N . ASN A 1 96 ? -0.608 -7.735 -23.056 1.00 82.69 96 ASN A N 1
ATOM 777 C CA . ASN A 1 96 ? -0.783 -7.099 -24.370 1.00 82.69 96 ASN A CA 1
ATOM 778 C C . ASN A 1 96 ? -1.892 -6.028 -24.400 1.00 82.69 96 ASN A C 1
ATOM 780 O O . ASN A 1 96 ? -1.754 -5.008 -25.079 1.00 82.69 96 ASN A O 1
ATOM 784 N N . HIS A 1 97 ? -2.967 -6.235 -23.630 1.00 84.94 97 HIS A N 1
ATOM 785 C CA . HIS A 1 97 ? -4.131 -5.343 -23.560 1.00 84.94 97 HIS A CA 1
ATOM 786 C C . HIS A 1 97 ? -4.341 -4.827 -22.125 1.00 84.94 97 HIS A C 1
ATOM 788 O O . HIS A 1 97 ? -5.255 -5.279 -21.430 1.00 84.94 97 HIS A O 1
ATOM 794 N N . PRO A 1 98 ? -3.477 -3.919 -21.632 1.00 84.69 98 PRO A N 1
ATOM 795 C CA . PRO A 1 98 ? -3.613 -3.381 -20.287 1.00 84.69 98 PRO A CA 1
ATOM 796 C C . PRO A 1 98 ? -4.867 -2.507 -20.185 1.00 84.69 98 PRO A C 1
ATOM 798 O O . PRO A 1 98 ? -5.101 -1.634 -21.021 1.00 84.69 98 PRO A O 1
ATOM 801 N N . ASN A 1 99 ? -5.674 -2.745 -19.153 1.00 85.50 99 ASN A N 1
ATOM 802 C CA . ASN A 1 99 ? -6.820 -1.905 -18.822 1.00 85.50 99 ASN A CA 1
ATOM 803 C C . ASN A 1 99 ? -6.402 -0.809 -17.821 1.00 85.50 99 ASN A C 1
ATOM 805 O O . ASN A 1 99 ? -5.277 -0.789 -17.315 1.00 85.50 99 ASN A O 1
ATOM 809 N N . ASN A 1 100 ? -7.324 0.099 -17.494 1.00 82.56 100 ASN A N 1
ATOM 810 C CA . ASN A 1 100 ? -7.046 1.190 -16.556 1.00 82.56 100 ASN A CA 1
ATOM 811 C C . ASN A 1 100 ? -6.653 0.707 -15.148 1.00 82.56 100 ASN A C 1
ATOM 813 O O . ASN A 1 100 ? -5.928 1.422 -14.459 1.00 82.56 100 ASN A O 1
ATOM 817 N N . GLN A 1 101 ? -7.114 -0.472 -14.718 1.00 80.62 101 GLN A N 1
ATOM 818 C CA . GLN A 1 101 ? -6.746 -1.040 -13.421 1.00 80.62 101 GLN A CA 1
ATOM 819 C C . GLN A 1 101 ? -5.282 -1.490 -13.428 1.00 80.62 101 GLN A C 1
ATOM 821 O O . GLN A 1 101 ? -4.516 -1.037 -12.581 1.00 80.62 101 GLN A O 1
ATOM 826 N N . HIS A 1 102 ? -4.866 -2.251 -14.447 1.00 85.00 102 HIS A N 1
ATOM 827 C CA . HIS A 1 102 ? -3.475 -2.681 -14.624 1.00 85.00 102 HIS A CA 1
ATOM 828 C C . HIS A 1 102 ? -2.522 -1.481 -14.697 1.00 85.00 102 HIS A C 1
ATOM 830 O O . HIS A 1 102 ? -1.457 -1.495 -14.090 1.00 85.00 102 HIS A O 1
ATOM 836 N N . CYS A 1 103 ? -2.907 -0.412 -15.406 1.00 88.12 103 CYS A N 1
ATOM 837 C CA . CYS A 1 103 ? -2.092 0.800 -15.518 1.00 88.12 103 CYS A CA 1
ATOM 838 C C . CYS A 1 103 ? -1.903 1.519 -14.176 1.00 88.12 103 CYS A C 1
ATOM 840 O O . CYS A 1 103 ? -0.803 1.994 -13.889 1.00 88.12 103 CYS A O 1
ATOM 842 N N . ARG A 1 104 ? -2.963 1.620 -13.362 1.00 86.44 104 ARG A N 1
ATOM 843 C CA . ARG A 1 104 ? -2.884 2.243 -12.031 1.00 86.44 104 ARG A CA 1
ATOM 844 C C . ARG A 1 104 ? -2.004 1.430 -11.097 1.00 86.44 104 ARG A C 1
ATOM 846 O O . ARG A 1 104 ? -1.132 1.994 -10.445 1.00 86.44 104 ARG A O 1
ATOM 853 N N . GLU A 1 105 ? -2.216 0.125 -11.086 1.00 87.31 105 GLU A N 1
ATOM 854 C CA . GLU A 1 105 ? -1.464 -0.819 -10.275 1.00 87.31 105 GLU A CA 1
ATOM 855 C C . GLU A 1 105 ? 0.025 -0.832 -10.631 1.00 87.31 105 GLU A C 1
ATOM 857 O O . GLU A 1 105 ? 0.866 -0.559 -9.774 1.00 87.31 105 GLU A O 1
ATOM 862 N N . ALA A 1 106 ? 0.361 -1.016 -11.912 1.00 90.25 106 ALA A N 1
ATOM 863 C CA . ALA A 1 106 ? 1.743 -0.962 -12.379 1.00 90.25 106 ALA A CA 1
ATOM 864 C C . ALA A 1 106 ? 2.393 0.392 -12.070 1.00 90.25 106 ALA A C 1
ATOM 866 O O . ALA A 1 106 ? 3.539 0.440 -11.637 1.00 90.25 106 ALA A O 1
ATOM 867 N N . GLY A 1 107 ? 1.664 1.502 -12.225 1.00 90.88 107 GLY A N 1
ATOM 868 C CA . GLY A 1 107 ? 2.159 2.828 -11.852 1.00 90.88 107 GLY A CA 1
ATOM 869 C C . GLY A 1 107 ? 2.413 2.991 -10.347 1.00 90.88 107 GLY A C 1
ATOM 870 O O . GLY A 1 107 ? 3.316 3.731 -9.962 1.00 90.88 107 GLY A O 1
ATOM 871 N N . GLY A 1 108 ? 1.641 2.321 -9.489 1.00 89.50 108 GLY A N 1
ATOM 872 C CA . GLY A 1 108 ? 1.882 2.275 -8.045 1.00 89.50 108 GLY A CA 1
ATOM 873 C C . GLY A 1 108 ? 3.139 1.476 -7.702 1.00 89.50 108 GLY A C 1
ATOM 874 O O . GLY A 1 108 ? 3.997 1.958 -6.967 1.00 89.50 108 GLY A O 1
ATOM 875 N N . ILE A 1 109 ? 3.289 0.294 -8.300 1.00 89.38 109 ILE A N 1
ATOM 876 C CA . ILE A 1 109 ? 4.444 -0.589 -8.088 1.00 89.38 109 ILE A CA 1
ATOM 877 C C . ILE A 1 109 ? 5.732 0.060 -8.607 1.00 89.38 109 ILE A C 1
ATOM 879 O O . ILE A 1 109 ? 6.724 0.120 -7.886 1.00 89.38 109 ILE A O 1
ATOM 883 N N . LEU A 1 110 ? 5.715 0.636 -9.813 1.00 91.00 110 LEU A N 1
ATOM 884 C CA . LEU A 1 110 ? 6.869 1.344 -10.374 1.00 91.00 110 LEU A CA 1
ATOM 885 C C . LEU A 1 110 ? 7.278 2.549 -9.517 1.00 91.00 110 LEU A C 1
ATOM 887 O O . LEU A 1 110 ? 8.469 2.815 -9.391 1.00 91.00 110 LEU A O 1
ATOM 891 N N . ARG A 1 111 ? 6.327 3.238 -8.869 1.00 91.94 111 ARG A N 1
ATOM 892 C CA . ARG A 1 111 ? 6.653 4.290 -7.893 1.00 91.94 111 ARG A CA 1
ATOM 893 C C . ARG A 1 111 ? 7.337 3.759 -6.644 1.00 91.94 111 ARG A C 1
ATOM 895 O O . ARG A 1 111 ? 8.268 4.400 -6.168 1.00 91.94 111 ARG A O 1
ATOM 902 N N . LYS A 1 112 ? 6.894 2.608 -6.131 1.00 88.19 112 LYS A N 1
ATOM 903 C CA . LYS A 1 112 ? 7.534 1.945 -4.986 1.00 88.19 112 LYS A CA 1
ATOM 904 C C . LYS A 1 112 ? 8.965 1.500 -5.326 1.00 88.19 112 LYS A C 1
ATOM 906 O O . LYS A 1 112 ? 9.846 1.648 -4.491 1.00 88.19 112 LYS A O 1
ATOM 911 N N . LEU A 1 113 ? 9.198 0.999 -6.543 1.00 87.56 113 LEU A N 1
ATOM 912 C CA . LEU A 1 113 ? 10.499 0.462 -6.968 1.00 87.56 113 LEU A CA 1
ATOM 913 C C . LEU A 1 113 ? 11.497 1.532 -7.443 1.00 87.56 113 LEU A C 1
ATOM 915 O O . LEU A 1 113 ? 12.675 1.455 -7.115 1.00 87.56 113 LEU A O 1
ATOM 919 N N . TYR A 1 114 ? 11.040 2.517 -8.221 1.00 88.06 114 TYR A N 1
ATOM 920 C CA . TYR A 1 114 ? 11.903 3.473 -8.930 1.00 88.06 114 TYR A CA 1
ATOM 921 C C . TYR A 1 114 ? 11.661 4.943 -8.551 1.00 88.06 114 TYR A C 1
ATOM 923 O O . TYR A 1 114 ? 12.341 5.829 -9.067 1.00 88.06 114 TYR A O 1
ATOM 931 N N . GLY A 1 115 ? 10.691 5.231 -7.680 1.00 89.19 115 GLY A N 1
ATOM 932 C CA . GLY A 1 115 ? 10.316 6.596 -7.308 1.00 89.19 115 GLY A CA 1
ATOM 933 C C . GLY A 1 115 ? 9.387 7.288 -8.314 1.00 89.19 115 GLY A C 1
ATOM 934 O O . GLY A 1 115 ? 8.682 6.657 -9.107 1.00 89.19 115 GLY A O 1
ATOM 935 N N . GLN A 1 116 ? 9.322 8.621 -8.255 1.00 90.12 116 GLN A N 1
ATOM 936 C CA . GLN A 1 116 ? 8.403 9.394 -9.100 1.00 90.12 116 GLN A CA 1
ATOM 937 C C . GLN A 1 116 ? 8.806 9.334 -10.586 1.00 90.12 116 GLN A C 1
ATOM 939 O O . GLN A 1 116 ? 9.997 9.375 -10.899 1.00 90.12 116 GLN A O 1
ATOM 944 N N . PRO A 1 117 ? 7.836 9.264 -11.518 1.00 91.50 117 PRO A N 1
ATOM 945 C CA . PRO A 1 117 ? 8.136 9.258 -12.944 1.00 91.50 117 PRO A CA 1
ATOM 946 C C . PRO A 1 117 ? 8.753 10.584 -13.398 1.00 91.50 117 PRO A C 1
ATOM 948 O O . PRO A 1 117 ? 8.394 11.657 -12.911 1.00 91.50 117 PRO A O 1
ATOM 951 N N . LYS A 1 118 ? 9.610 10.522 -14.421 1.00 91.38 118 LYS A N 1
ATOM 952 C CA . LYS A 1 118 ? 10.082 11.702 -15.153 1.00 91.38 118 LYS A CA 1
ATOM 953 C C . LYS A 1 118 ? 9.177 11.943 -16.357 1.00 91.38 118 LYS A C 1
ATOM 955 O O . LYS A 1 118 ? 8.795 11.009 -17.066 1.00 91.38 118 LYS A O 1
ATOM 960 N N . ARG A 1 119 ? 8.847 13.206 -16.623 1.00 88.75 119 ARG A N 1
ATOM 961 C CA . ARG A 1 119 ? 8.104 13.586 -17.828 1.00 88.75 119 ARG A CA 1
ATOM 962 C C . ARG A 1 119 ? 9.068 13.643 -19.016 1.00 88.75 119 ARG A C 1
ATOM 964 O O . ARG A 1 119 ? 9.982 14.458 -19.024 1.00 88.75 119 ARG A O 1
ATOM 971 N N . VAL A 1 120 ? 8.864 12.776 -20.006 1.00 86.62 120 VAL A N 1
ATOM 972 C CA . VAL A 1 120 ? 9.690 12.658 -21.220 1.00 86.62 120 VAL A CA 1
ATOM 973 C C . VAL A 1 120 ? 8.762 12.608 -22.433 1.00 86.62 120 VAL A C 1
ATOM 975 O O . VAL A 1 120 ? 7.851 11.778 -22.482 1.00 86.62 120 VAL A O 1
ATOM 978 N N . ASN A 1 121 ? 8.953 13.505 -23.404 1.00 83.44 121 ASN A N 1
ATOM 979 C CA . ASN A 1 121 ? 8.098 13.641 -24.597 1.00 83.44 121 ASN A CA 1
ATOM 980 C C . ASN A 1 121 ? 6.595 13.732 -24.262 1.00 83.44 121 ASN A C 1
ATOM 982 O O . ASN A 1 121 ? 5.752 13.082 -24.879 1.00 83.44 121 ASN A O 1
ATOM 986 N N . GLY A 1 122 ? 6.262 14.497 -23.216 1.00 84.62 122 GLY A N 1
ATOM 987 C CA . GLY A 1 122 ? 4.881 14.715 -22.771 1.00 84.62 122 GLY A CA 1
ATOM 988 C C . GLY A 1 122 ? 4.225 13.535 -22.045 1.00 84.62 122 GLY A C 1
ATOM 989 O O . GLY A 1 122 ? 3.048 13.630 -21.709 1.00 84.62 122 GLY A O 1
ATOM 990 N N . ARG A 1 123 ? 4.958 12.446 -21.774 1.00 87.94 123 ARG A N 1
ATOM 991 C CA . ARG A 1 123 ? 4.454 11.260 -21.062 1.00 87.94 123 ARG A CA 1
ATOM 992 C C . ARG A 1 123 ? 5.255 10.993 -19.792 1.00 87.94 123 ARG A C 1
ATOM 994 O O . ARG A 1 123 ? 6.448 11.272 -19.738 1.00 87.94 123 ARG A O 1
ATOM 1001 N N . GLU A 1 124 ? 4.600 10.439 -18.780 1.00 90.31 124 GLU A N 1
ATOM 1002 C CA . GLU A 1 124 ? 5.252 9.992 -17.545 1.00 90.31 124 GLU A CA 1
ATOM 1003 C C . GLU A 1 124 ? 5.952 8.649 -17.773 1.00 90.31 124 GLU A C 1
ATOM 1005 O O . GLU A 1 124 ? 5.317 7.675 -18.191 1.00 90.31 124 GLU A O 1
ATOM 1010 N N . LYS A 1 125 ? 7.265 8.606 -17.528 1.00 93.19 125 LYS A N 1
ATOM 1011 C CA . LYS A 1 125 ? 8.108 7.429 -17.748 1.00 93.19 125 LYS A CA 1
ATOM 1012 C C . LYS A 1 125 ? 8.997 7.136 -16.541 1.00 93.19 125 LYS A C 1
ATOM 1014 O O . LYS A 1 125 ? 9.463 8.051 -15.865 1.00 93.19 125 LYS A O 1
ATOM 1019 N N . TRP A 1 126 ? 9.294 5.858 -16.339 1.00 92.62 126 TRP A N 1
ATOM 1020 C CA . TRP A 1 126 ? 10.298 5.366 -15.395 1.00 92.62 126 TRP A CA 1
ATOM 1021 C C . TRP A 1 126 ? 11.493 4.809 -16.161 1.00 92.62 126 TRP A C 1
ATOM 1023 O O . TRP A 1 126 ? 11.322 4.273 -17.255 1.00 92.62 126 TRP A O 1
ATOM 1033 N N . LYS A 1 127 ? 12.695 4.927 -15.591 1.00 91.25 127 LYS A N 1
ATOM 1034 C CA . LYS A 1 127 ? 13.882 4.210 -16.069 1.00 91.25 127 LYS A CA 1
ATOM 1035 C C . LYS A 1 127 ? 13.796 2.769 -15.568 1.00 91.25 127 LYS A C 1
ATOM 1037 O O . LYS A 1 127 ? 14.098 2.519 -14.409 1.00 91.25 127 LYS A O 1
ATOM 1042 N N . VAL A 1 128 ? 13.338 1.854 -16.416 1.00 89.38 128 VAL A N 1
ATOM 1043 C CA . VAL A 1 128 ? 13.083 0.458 -16.040 1.00 89.38 128 VAL A CA 1
ATOM 1044 C C . VAL A 1 128 ? 14.143 -0.447 -16.650 1.00 89.38 128 VAL A C 1
ATOM 1046 O O . VAL A 1 128 ? 14.431 -0.359 -17.845 1.00 89.38 128 VAL A O 1
ATOM 1049 N N . GLY A 1 129 ? 14.704 -1.315 -15.813 1.00 88.00 129 GLY A N 1
ATOM 1050 C CA . GLY A 1 129 ? 15.525 -2.446 -16.223 1.00 88.00 129 GLY A CA 1
ATOM 1051 C C . GLY A 1 129 ? 14.649 -3.685 -16.341 1.00 88.00 129 GLY A C 1
ATOM 1052 O O . GLY A 1 129 ? 13.882 -3.989 -15.428 1.00 88.00 129 GLY A O 1
ATOM 1053 N N . LEU A 1 130 ? 14.715 -4.380 -17.473 1.00 83.00 130 LEU A N 1
ATOM 1054 C CA . LEU A 1 130 ? 13.981 -5.628 -17.684 1.00 83.00 130 LEU A CA 1
ATOM 1055 C C . LEU A 1 130 ? 14.977 -6.771 -17.829 1.00 83.00 130 LEU A C 1
ATOM 1057 O O . LEU A 1 130 ? 15.992 -6.611 -18.510 1.00 83.00 130 LEU A O 1
ATOM 1061 N N . THR A 1 131 ? 14.671 -7.923 -17.232 1.00 75.88 131 THR A N 1
ATOM 1062 C CA . THR A 1 131 ? 15.454 -9.136 -17.451 1.00 75.88 131 THR A CA 1
ATOM 1063 C C . THR A 1 131 ? 15.417 -9.499 -18.933 1.00 75.88 131 THR A C 1
ATOM 1065 O O . THR A 1 131 ? 14.363 -9.549 -19.575 1.00 75.88 131 THR A O 1
ATOM 1068 N N . SER A 1 132 ? 16.606 -9.703 -19.495 1.00 60.78 132 SER A N 1
ATOM 1069 C CA . SER A 1 132 ? 16.817 -10.031 -20.899 1.00 60.78 132 SER A CA 1
ATOM 1070 C C . SER A 1 132 ? 16.185 -11.377 -21.236 1.00 60.78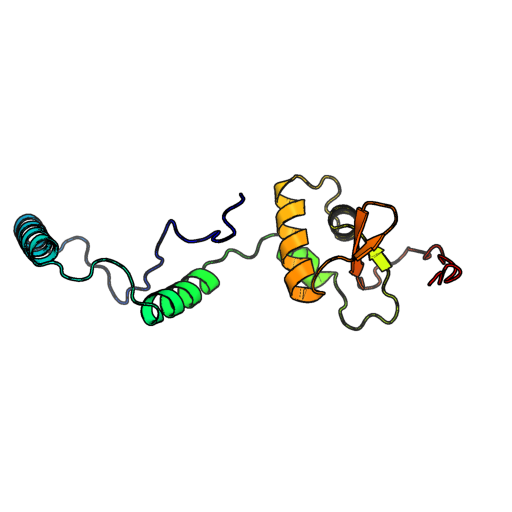 132 SER A C 1
ATOM 1072 O O . SER A 1 132 ? 16.817 -12.416 -21.082 1.00 60.78 132 SER A O 1
ATOM 1074 N N . ASP A 1 133 ? 14.962 -11.364 -21.748 1.00 53.16 133 ASP A N 1
ATOM 1075 C CA . ASP A 1 133 ? 14.382 -12.520 -22.420 1.00 53.16 133 ASP A CA 1
ATOM 1076 C C . ASP A 1 133 ? 14.320 -12.193 -23.916 1.00 53.16 133 ASP A C 1
ATOM 1078 O O . ASP A 1 133 ? 13.399 -11.544 -24.404 1.00 53.16 133 ASP A O 1
ATOM 1082 N N . THR A 1 134 ? 15.428 -12.514 -24.589 1.00 48.28 134 THR A N 1
ATOM 1083 C CA . THR A 1 134 ? 15.633 -12.637 -26.042 1.00 48.28 134 THR A CA 1
ATOM 1084 C C . THR A 1 134 ? 14.788 -11.719 -26.947 1.00 48.28 134 THR A C 1
ATOM 1086 O O . THR A 1 134 ? 13.648 -12.028 -27.280 1.00 48.28 134 THR A O 1
ATOM 1089 N N . GLY A 1 135 ? 15.400 -10.645 -27.474 1.00 43.34 135 GLY A N 1
ATOM 1090 C CA . GLY A 1 135 ? 14.962 -10.055 -28.752 1.00 43.34 135 GLY A CA 1
ATOM 1091 C C . GLY A 1 135 ? 14.617 -8.564 -28.785 1.00 43.34 135 GLY A C 1
ATOM 1092 O O . GLY A 1 135 ? 13.755 -8.172 -29.569 1.00 43.34 135 GLY A O 1
ATOM 1093 N N . PHE A 1 136 ? 15.268 -7.704 -27.998 1.00 41.94 136 PHE A N 1
ATOM 1094 C CA . PHE A 1 136 ? 15.129 -6.257 -28.186 1.00 41.94 136 PHE A CA 1
ATOM 1095 C C . PHE A 1 136 ? 16.485 -5.597 -28.430 1.00 41.94 136 PHE A C 1
ATOM 1097 O O . PHE A 1 136 ? 17.325 -5.558 -27.537 1.00 41.94 136 PHE A O 1
ATOM 1104 N N . GLN A 1 137 ? 16.680 -5.062 -29.638 1.00 34.59 137 GLN A N 1
ATOM 1105 C CA . GLN A 1 137 ? 17.706 -4.050 -29.862 1.00 34.59 137 GLN A CA 1
ATOM 1106 C C . GLN A 1 137 ? 17.176 -2.712 -29.334 1.00 34.59 137 GLN A C 1
ATOM 1108 O O . GLN A 1 137 ? 16.137 -2.252 -29.817 1.00 34.59 137 GLN A O 1
ATOM 1113 N N . PRO A 1 138 ? 17.828 -2.091 -28.337 1.00 43.34 138 PRO A N 1
ATOM 1114 C CA . PRO A 1 138 ? 17.469 -0.745 -27.931 1.00 43.34 138 PRO A CA 1
ATOM 1115 C C . PRO A 1 138 ? 17.742 0.209 -29.095 1.00 43.34 138 PRO A C 1
ATOM 1117 O O . PRO A 1 138 ? 18.837 0.223 -29.654 1.00 43.34 138 PRO A O 1
ATOM 1120 N N . VAL A 1 139 ? 16.743 1.013 -29.461 1.00 44.84 139 VAL A N 1
ATOM 1121 C CA . VAL A 1 139 ? 16.999 2.227 -30.239 1.00 44.84 139 VAL A CA 1
ATOM 1122 C C . VAL A 1 139 ? 17.759 3.146 -29.294 1.00 44.84 139 VAL A C 1
ATOM 1124 O O . VAL A 1 139 ? 17.188 3.603 -28.301 1.00 44.84 139 VAL A O 1
ATOM 1127 N N . ALA A 1 140 ? 19.052 3.331 -29.554 1.00 42.00 140 ALA A N 1
ATOM 1128 C CA . ALA A 1 140 ? 19.848 4.331 -28.866 1.00 42.00 140 ALA A CA 1
ATOM 1129 C C . ALA A 1 140 ? 19.169 5.686 -29.094 1.00 42.00 140 ALA A C 1
ATOM 1131 O O . ALA A 1 140 ? 18.977 6.112 -30.232 1.00 42.00 140 ALA A O 1
ATOM 1132 N N . MET A 1 141 ? 18.702 6.298 -28.013 1.00 47.75 141 MET A N 1
ATOM 1133 C CA . MET A 1 141 ? 18.353 7.708 -28.019 1.00 47.75 141 MET A CA 1
ATOM 1134 C C . MET A 1 141 ? 19.651 8.406 -27.638 1.00 47.75 141 MET A C 1
ATOM 1136 O O . MET A 1 141 ? 20.118 8.208 -26.518 1.00 47.75 141 MET A O 1
ATOM 1140 N N . ASP A 1 142 ? 20.261 9.100 -28.597 1.00 41.47 142 ASP A N 1
ATOM 1141 C CA . ASP A 1 142 ? 21.457 9.900 -28.355 1.00 41.47 142 ASP A CA 1
ATOM 1142 C C . ASP A 1 142 ? 21.161 10.914 -27.242 1.00 41.47 142 ASP A C 1
ATOM 1144 O O . ASP A 1 142 ? 20.156 11.628 -27.290 1.00 41.47 142 ASP A O 1
ATOM 1148 N N . ASP A 1 143 ? 22.028 10.930 -26.228 1.00 45.31 143 ASP A N 1
ATOM 1149 C CA . ASP A 1 143 ? 22.032 11.861 -25.092 1.00 45.31 143 ASP A CA 1
ATOM 1150 C C . ASP A 1 143 ? 22.485 13.274 -25.534 1.00 45.31 143 ASP A C 1
ATOM 1152 O O . ASP A 1 143 ? 23.314 13.904 -24.886 1.00 45.31 143 ASP A O 1
ATOM 1156 N N . ASP A 1 144 ? 21.949 13.785 -26.642 1.00 49.03 144 ASP A N 1
ATOM 1157 C CA . ASP A 1 144 ? 22.145 15.167 -27.087 1.00 49.03 144 ASP A CA 1
ATOM 1158 C C . ASP A 1 144 ? 20.818 15.915 -26.942 1.00 49.03 144 ASP A C 1
ATOM 1160 O O . ASP A 1 144 ? 20.053 16.063 -27.887 1.00 49.03 144 ASP A O 1
ATOM 1164 N N . ASP A 1 145 ? 20.507 16.303 -25.705 1.00 40.50 145 ASP A N 1
ATOM 1165 C CA . ASP A 1 145 ? 19.711 17.496 -25.386 1.00 40.50 145 ASP A CA 1
ATOM 1166 C C . ASP A 1 145 ? 19.805 17.754 -23.868 1.00 40.50 145 ASP A C 1
ATOM 1168 O O . ASP A 1 145 ? 18.833 17.687 -23.107 1.00 40.50 145 ASP A O 1
ATOM 1172 N N . GLU A 1 146 ? 21.025 18.043 -23.402 1.00 43.19 146 GLU A N 1
ATOM 1173 C CA . GLU A 1 146 ? 21.206 18.939 -22.260 1.00 43.19 146 GLU A CA 1
ATOM 1174 C C . GLU A 1 146 ? 21.004 20.372 -22.762 1.00 43.19 146 GLU A C 1
ATOM 1176 O O . GLU A 1 146 ? 21.888 20.967 -23.376 1.00 43.19 146 GLU A O 1
ATOM 1181 N N . VAL A 1 147 ? 19.835 20.951 -22.487 1.00 41.06 147 VAL A N 1
ATOM 1182 C CA . VAL A 1 147 ? 19.662 22.404 -22.544 1.00 41.06 147 VAL A CA 1
ATOM 1183 C C . VAL A 1 147 ? 19.145 22.883 -21.190 1.00 41.06 147 VAL A C 1
ATOM 1185 O O . VAL A 1 147 ? 18.037 22.530 -20.787 1.00 41.06 147 VAL A O 1
ATOM 1188 N N . TYR A 1 148 ? 20.043 23.625 -20.530 1.00 40.69 148 TYR A N 1
ATOM 1189 C CA . TYR A 1 148 ? 19.965 24.445 -19.310 1.00 40.69 148 TYR A CA 1
ATOM 1190 C C . TYR A 1 148 ? 18.590 24.694 -18.674 1.00 40.69 148 TYR A C 1
ATOM 1192 O O . TYR A 1 148 ? 17.699 25.260 -19.347 1.00 40.69 148 TYR A O 1
#

Sequence (148 aa):
MVDTTGNSRWWTIAVERLDYQHDIDMQQVYAQLACDFDAGKQWWLTPEEEEQLAVVNAGHEVTSAVEERLRERIDLNANLLIYMTAIEVLRKIGINHPNNQHCREAGGILRKLYGQPKRVNGREKWKVGLTSDTGFQPVAMDDDDEVY

pLDDT: mean 79.11, std 17.65, range [32.0, 97.06]